Protein AF-A0A9E4CC05-F1 (afdb_monomer)

Nearest PDB structures (foldseek):
  1vkb-assembly1_A  TM=6.857E-01  e=4.575E-06  Mus musculus
  5hwi-assembly1_A  TM=6.016E-01  e=4.439E-05  Saccharomyces cerevisiae S288C
  6ky1-assembly2_B  TM=6.592E-01  e=2.058E-04  Homo sapiens
  5hwk-assembly1_A  TM=5.676E-01  e=2.368E-03  Saccharomyces cerevisiae S288C
  5hwk-assembly2_B  TM=5.587E-01  e=2.507E-03  Saccharomyces cerevisiae S288C

Solvent-accessible surface area (backbone atoms only — not comparable to full-atom values): 9300 Å² total; per-residue (Å²): 132,79,62,51,51,36,43,35,52,40,53,56,27,90,92,34,91,45,16,75,80,46,55,86,49,40,76,49,70,48,66,29,33,34,63,51,18,43,27,17,44,41,97,88,76,43,71,29,38,18,61,60,84,69,95,77,70,73,79,88,45,35,27,36,31,33,36,34,31,25,41,66,80,59,41,71,63,47,52,52,52,49,49,64,71,56,39,92,66,35,48,81,40,82,43,65,30,40,32,74,45,68,94,81,70,88,76,86,90,73,96,72,94,78,96,68,93,69,75,81,74,68,54,66,49,74,46,79,25,41,32,68,33,25,54,44,82,64,34,69,78,39,50,67,32,84,81,14,35,59,92,47,42,78,66,45,77,75,113

pLDDT: mean 82.99, std 20.16, range [30.0, 98.31]

Sequence (159 aa):
MQSYPIFVYGTLMRGERAHQLLVADSTRWCKALLPAAQLYLSPGGYPLAAEQVGDGAQPIGGVWGEVHWLRPSGYAALLLRLDQYEGDEYMRLLRKVVLPIEAGKIVQSAQTLSTEPTTATALSSTLTTWVYLSETNYASQHTLLASGDWRKRAHDAHR

Secondary structure (DSSP, 8-state):
---EEEEE-STTSTTSTTTHHHHTTEEEEEEEEEETEEEEE-TTS-EEEEE---SSS----EEEEEEEEE-STTHHHHHHHHHHHHGGG-EEEEEEEEEE--TT---S---------------EEEEEEEEEE--HHHHTTSEE-TT-BGGGHHHHTT-

Structure (mmCIF, N/CA/C/O backbone):
data_AF-A0A9E4CC05-F1
#
_entry.id   AF-A0A9E4CC05-F1
#
loop_
_atom_site.group_PDB
_atom_site.id
_atom_site.type_symbol
_atom_site.label_atom_id
_atom_site.label_alt_id
_atom_site.label_comp_id
_atom_site.label_asym_id
_atom_site.label_entity_id
_atom_site.label_seq_id
_atom_site.pdbx_PDB_ins_code
_atom_site.Cartn_x
_atom_site.Cartn_y
_atom_site.Cartn_z
_atom_site.occupancy
_atom_site.B_iso_or_equiv
_atom_site.auth_seq_id
_atom_site.auth_comp_id
_atom_site.auth_asym_id
_atom_site.auth_atom_id
_atom_site.pdbx_PDB_model_num
ATOM 1 N N . MET A 1 1 ? -15.002 5.610 18.322 1.00 55.62 1 MET A N 1
ATOM 2 C CA . MET A 1 1 ? -14.133 4.411 18.357 1.00 55.62 1 MET A CA 1
ATOM 3 C C . MET A 1 1 ? -12.848 4.744 17.621 1.00 55.62 1 MET A C 1
ATOM 5 O O . MET A 1 1 ? -12.928 5.234 16.500 1.00 55.62 1 MET A O 1
ATOM 9 N N . GLN A 1 2 ? -11.690 4.564 18.259 1.00 79.44 2 GLN A N 1
ATOM 10 C CA . GLN A 1 2 ? -10.391 4.751 17.605 1.00 79.44 2 GLN A CA 1
ATOM 11 C C . GLN A 1 2 ? -10.242 3.689 16.505 1.00 79.44 2 GLN A C 1
ATOM 13 O O . GLN A 1 2 ? -10.727 2.574 16.665 1.00 79.44 2 GLN A O 1
ATOM 18 N N . SER A 1 3 ? -9.651 4.031 15.367 1.00 83.56 3 SER A N 1
ATOM 19 C CA . SER A 1 3 ? -9.343 3.069 14.304 1.00 83.56 3 SER A CA 1
ATOM 20 C C . SER A 1 3 ? -8.000 3.434 13.702 1.00 83.56 3 SER A C 1
ATOM 22 O O . SER A 1 3 ? -7.656 4.616 13.635 1.00 83.56 3 SER A O 1
ATOM 24 N N . TYR A 1 4 ? -7.236 2.422 13.309 1.00 93.56 4 TYR A N 1
ATOM 25 C CA . TYR A 1 4 ? -5.865 2.609 12.850 1.00 93.56 4 TYR A CA 1
ATOM 26 C C . TYR A 1 4 ? -5.807 2.425 11.336 1.00 93.56 4 TYR A C 1
ATOM 28 O O . TYR A 1 4 ? -6.186 1.359 10.847 1.00 93.56 4 TYR A O 1
ATOM 36 N N . PRO A 1 5 ? -5.407 3.453 10.575 1.00 95.62 5 PRO A N 1
ATOM 37 C CA . PRO A 1 5 ? -5.372 3.350 9.130 1.00 95.62 5 PRO A CA 1
ATOM 38 C C . PRO A 1 5 ? -4.120 2.602 8.663 1.00 95.62 5 PRO A C 1
ATOM 40 O O . PRO A 1 5 ? -3.018 2.858 9.160 1.00 95.62 5 PRO A O 1
ATOM 43 N N . ILE A 1 6 ? -4.280 1.778 7.632 1.00 96.81 6 ILE A N 1
ATOM 44 C CA . ILE A 1 6 ? -3.195 1.246 6.798 1.00 96.81 6 ILE A CA 1
ATOM 45 C C . ILE A 1 6 ? -3.516 1.504 5.322 1.00 96.81 6 ILE A C 1
ATOM 47 O O . ILE A 1 6 ? -4.662 1.333 4.905 1.00 96.81 6 ILE A O 1
ATOM 51 N N . PHE A 1 7 ? -2.525 1.917 4.538 1.00 98.06 7 PHE A N 1
ATOM 52 C CA . PHE A 1 7 ? -2.621 2.053 3.089 1.00 98.06 7 PHE A CA 1
ATOM 53 C C . PHE A 1 7 ? -2.026 0.828 2.392 1.00 98.06 7 PHE A C 1
ATOM 55 O O . PHE A 1 7 ? -0.896 0.429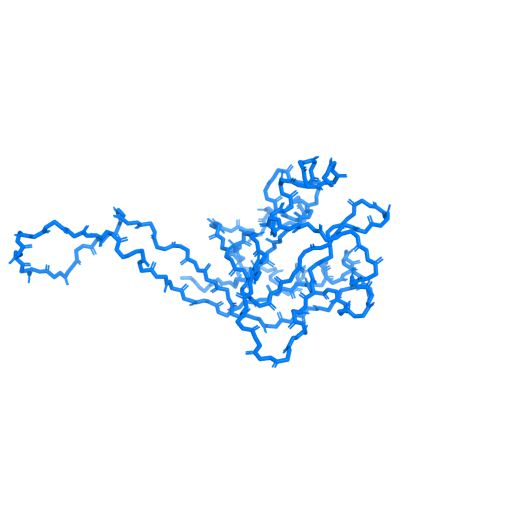 2.673 1.00 98.06 7 PHE A O 1
ATOM 62 N N . VAL A 1 8 ? -2.783 0.257 1.457 1.00 98.19 8 VAL A N 1
ATOM 63 C CA . VAL A 1 8 ? -2.387 -0.893 0.637 1.00 98.19 8 VAL A CA 1
ATOM 64 C C . VAL A 1 8 ? -2.611 -0.575 -0.839 1.00 98.19 8 VAL A C 1
ATOM 66 O O . VAL A 1 8 ? -3.607 0.041 -1.196 1.00 98.19 8 VAL A O 1
ATOM 69 N N . TYR A 1 9 ? -1.705 -1.002 -1.714 1.00 97.44 9 TYR A N 1
ATOM 70 C CA . TYR A 1 9 ? -1.723 -0.642 -3.145 1.00 97.44 9 TYR A CA 1
ATOM 71 C C . TYR A 1 9 ? -1.578 -1.850 -4.078 1.00 97.44 9 TYR A C 1
ATOM 73 O O . TYR A 1 9 ? -1.366 -1.709 -5.278 1.00 97.44 9 TYR A O 1
ATOM 81 N N . GLY A 1 10 ? -1.661 -3.055 -3.521 1.00 96.50 10 GLY A N 1
ATOM 82 C CA . GLY A 1 10 ? -1.282 -4.278 -4.208 1.00 96.50 10 GLY A CA 1
ATOM 83 C C . GLY A 1 10 ? -2.145 -5.467 -3.828 1.00 96.50 10 GLY A C 1
ATOM 84 O O . GLY A 1 10 ? -3.367 -5.372 -3.750 1.00 96.50 10 GLY A O 1
ATOM 85 N N . THR A 1 11 ? -1.494 -6.593 -3.548 1.00 96.44 11 THR A N 1
ATOM 86 C CA . THR A 1 11 ? -2.163 -7.883 -3.304 1.00 96.44 11 THR A CA 1
ATOM 87 C C . THR A 1 11 ? -3.102 -7.905 -2.089 1.00 96.44 11 THR A C 1
ATOM 89 O O . THR A 1 11 ? -3.961 -8.783 -2.005 1.00 96.44 11 THR A O 1
ATOM 92 N N . LEU A 1 12 ? -2.969 -6.939 -1.174 1.00 97.25 12 LEU A N 1
ATOM 93 C CA . LEU A 1 12 ? -3.827 -6.747 0.001 1.00 97.25 12 LEU A CA 1
ATOM 94 C C . LEU A 1 12 ? -5.105 -5.927 -0.283 1.00 97.25 12 LEU A C 1
ATOM 96 O O . LEU A 1 12 ? -5.997 -5.887 0.569 1.00 97.25 12 LEU A O 1
ATOM 100 N N . MET A 1 13 ? -5.216 -5.275 -1.449 1.00 97.44 13 MET A N 1
ATOM 101 C CA . MET A 1 13 ? -6.417 -4.521 -1.839 1.00 97.44 13 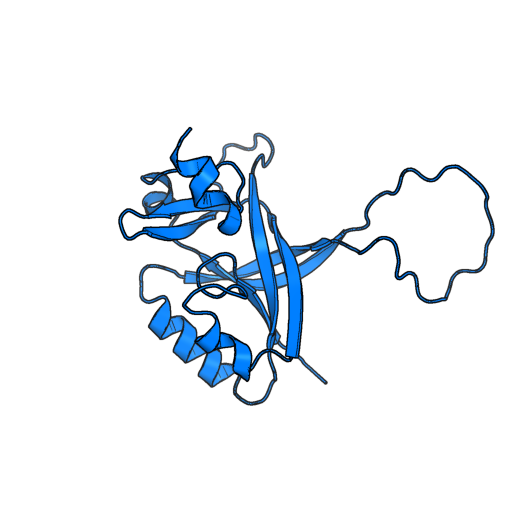MET A CA 1
ATOM 102 C C . MET A 1 13 ? -7.630 -5.434 -2.013 1.00 97.44 13 MET A C 1
ATOM 104 O O . MET A 1 13 ? -7.508 -6.619 -2.322 1.00 97.44 13 MET A O 1
ATOM 108 N N . ARG A 1 14 ? -8.835 -4.871 -1.897 1.00 96.06 14 ARG A N 1
ATOM 109 C CA . ARG A 1 14 ? -10.085 -5.612 -2.109 1.00 96.06 14 ARG A CA 1
ATOM 110 C C . ARG A 1 14 ? -10.113 -6.316 -3.465 1.00 96.06 14 ARG A C 1
ATOM 112 O O . ARG A 1 14 ? -9.897 -5.692 -4.506 1.00 96.06 14 ARG A O 1
ATOM 119 N N . GLY A 1 15 ? -10.458 -7.603 -3.431 1.00 94.88 15 GLY A N 1
ATOM 120 C CA . GLY A 1 15 ? -10.552 -8.471 -4.609 1.00 94.88 15 GLY A CA 1
ATOM 121 C C . GLY A 1 15 ? -9.223 -9.089 -5.049 1.00 94.88 15 GLY A C 1
ATOM 122 O O . GLY A 1 15 ? -9.230 -9.951 -5.920 1.00 94.88 15 GLY A O 1
ATOM 123 N N . GLU A 1 16 ? -8.101 -8.696 -4.447 1.00 96.38 16 GLU A N 1
ATOM 124 C CA . GLU A 1 16 ? -6.800 -9.308 -4.704 1.00 96.38 16 GLU A CA 1
ATOM 125 C C . GLU A 1 16 ? -6.541 -10.486 -3.746 1.00 96.38 16 GLU A C 1
ATOM 127 O O . GLU A 1 16 ? -7.152 -10.616 -2.680 1.00 96.38 16 GLU A O 1
ATOM 132 N N . ARG A 1 17 ? -5.622 -11.372 -4.143 1.00 94.31 17 ARG A N 1
ATOM 133 C CA . ARG A 1 17 ? -5.411 -12.697 -3.529 1.00 94.31 17 ARG A CA 1
ATOM 134 C C . ARG A 1 17 ? -5.121 -12.685 -2.022 1.00 94.31 17 ARG A C 1
ATOM 136 O O . ARG A 1 17 ? -5.465 -13.639 -1.333 1.00 94.31 17 ARG A O 1
ATOM 143 N N . ALA A 1 18 ? -4.481 -11.635 -1.508 1.00 95.94 18 ALA A N 1
ATOM 144 C CA . ALA A 1 18 ? -4.057 -11.559 -0.111 1.00 95.94 18 ALA A CA 1
ATOM 145 C C . ALA A 1 18 ? -5.000 -10.711 0.753 1.00 95.94 18 ALA A C 1
ATOM 147 O O . ALA A 1 18 ? -4.789 -10.599 1.959 1.00 95.94 18 ALA A O 1
ATOM 148 N N . HIS A 1 19 ? -6.088 -10.174 0.187 1.00 96.56 19 HIS A N 1
ATOM 149 C CA . HIS A 1 19 ? -7.044 -9.339 0.919 1.00 96.56 19 HIS A CA 1
ATOM 150 C C . HIS A 1 19 ? -7.630 -10.018 2.166 1.00 96.56 19 HIS A C 1
ATOM 152 O O . HIS A 1 19 ? -7.955 -9.363 3.158 1.00 96.56 19 HIS A O 1
ATOM 158 N N . GLN A 1 20 ? -7.730 -11.346 2.140 1.00 95.56 20 GLN A N 1
ATOM 159 C CA . GLN A 1 20 ? -8.179 -12.159 3.269 1.00 95.56 20 GLN A CA 1
ATOM 160 C C . GLN A 1 20 ? -7.362 -11.945 4.555 1.00 95.56 20 GLN A C 1
ATOM 162 O O . GLN A 1 20 ? -7.898 -12.128 5.645 1.00 95.56 20 GLN A O 1
ATOM 167 N N . LEU A 1 21 ? -6.100 -11.507 4.451 1.00 95.00 21 LEU A N 1
ATOM 168 C CA . LEU A 1 21 ? -5.265 -11.172 5.609 1.00 95.00 21 LEU A CA 1
ATOM 169 C C . LEU A 1 21 ? -5.746 -9.912 6.343 1.00 95.00 21 LEU A C 1
ATOM 171 O O . LEU A 1 21 ? -5.440 -9.754 7.519 1.00 95.00 21 LEU A O 1
ATOM 175 N N . LEU A 1 22 ? -6.493 -9.038 5.660 1.00 93.06 22 LEU A N 1
ATOM 176 C CA . LEU A 1 22 ? -6.914 -7.720 6.140 1.00 93.06 22 LEU A CA 1
ATOM 177 C C . LEU A 1 22 ? -8.420 -7.635 6.427 1.00 93.06 22 LEU A C 1
ATOM 179 O O . LEU A 1 22 ? -8.857 -6.890 7.305 1.00 93.06 22 LEU A O 1
ATOM 183 N N . VAL A 1 23 ? -9.228 -8.363 5.650 1.00 93.69 23 VAL A N 1
ATOM 184 C CA . VAL A 1 23 ? -10.686 -8.172 5.583 1.00 93.69 23 VAL A CA 1
ATOM 185 C C . VAL A 1 23 ? -11.382 -8.366 6.928 1.00 93.69 23 VAL A C 1
ATOM 187 O O . VAL A 1 23 ? -12.301 -7.617 7.253 1.00 93.69 23 VAL A O 1
ATOM 190 N N . ALA A 1 24 ? -10.924 -9.332 7.729 1.00 92.19 24 ALA A N 1
ATOM 191 C CA . ALA A 1 24 ? -11.529 -9.646 9.016 1.00 92.19 24 ALA A CA 1
ATOM 192 C C . ALA A 1 24 ? -11.376 -8.498 10.020 1.00 92.19 24 ALA A C 1
ATOM 194 O O . ALA A 1 24 ? -12.263 -8.306 10.846 1.00 92.19 24 ALA A O 1
ATOM 195 N N . ASP A 1 25 ? -10.301 -7.716 9.920 1.00 93.94 25 ASP A N 1
ATOM 196 C CA . ASP A 1 25 ? -9.931 -6.653 10.859 1.00 93.94 25 ASP A CA 1
ATOM 197 C C . ASP A 1 25 ? -10.288 -5.246 10.350 1.00 93.94 25 ASP A C 1
ATOM 199 O O . ASP A 1 25 ? -10.302 -4.277 11.117 1.00 93.94 25 ASP A O 1
ATOM 203 N N . SER A 1 26 ? -10.615 -5.123 9.062 1.00 94.06 26 SER A N 1
ATOM 204 C CA . SER A 1 26 ? -11.025 -3.871 8.434 1.00 94.06 26 SER A CA 1
ATOM 205 C C . SER A 1 26 ? -12.491 -3.532 8.734 1.00 94.06 26 SER A C 1
ATOM 207 O O . SER A 1 26 ? -13.397 -4.346 8.578 1.00 94.06 26 SER A O 1
ATOM 209 N N . THR A 1 27 ? -12.743 -2.294 9.163 1.00 92.81 27 THR A N 1
ATOM 210 C CA . THR A 1 27 ? -14.097 -1.772 9.446 1.00 92.81 27 THR A CA 1
ATOM 211 C C . THR A 1 27 ? -14.694 -0.990 8.289 1.00 92.81 27 THR A C 1
ATOM 213 O O . THR A 1 27 ? -15.907 -0.977 8.097 1.00 92.81 27 THR A O 1
ATOM 216 N N . ARG A 1 28 ? -13.839 -0.307 7.534 1.00 92.88 28 ARG A N 1
ATOM 217 C CA . ARG A 1 28 ? -14.183 0.488 6.360 1.00 92.88 28 ARG A CA 1
ATOM 218 C C . ARG A 1 28 ? -12.930 0.704 5.529 1.00 92.88 28 ARG A C 1
ATOM 220 O O . ARG A 1 28 ? -11.811 0.549 6.029 1.00 92.88 28 ARG A O 1
ATOM 227 N N . TRP A 1 29 ? -13.133 1.125 4.292 1.00 94.31 29 TRP A N 1
ATOM 228 C CA . TRP A 1 29 ? -12.057 1.438 3.370 1.00 94.31 29 TRP A CA 1
ATOM 229 C C . TRP A 1 29 ? -12.480 2.546 2.404 1.00 94.31 29 TRP A C 1
ATOM 231 O O . TRP A 1 29 ? -13.674 2.793 2.221 1.00 94.31 29 TRP A O 1
ATOM 241 N N . CYS A 1 30 ? -11.508 3.204 1.784 1.00 93.88 30 CYS A N 1
ATOM 242 C CA . CYS A 1 30 ? -11.731 4.074 0.634 1.00 93.88 30 CYS A CA 1
ATOM 243 C C . CYS A 1 30 ? -10.508 4.063 -0.286 1.00 93.88 30 CYS A C 1
ATOM 245 O O . CYS A 1 30 ? -9.431 3.620 0.112 1.00 93.88 30 CYS A O 1
ATOM 247 N N . LYS A 1 31 ? -10.672 4.563 -1.514 1.00 94.56 31 LYS A N 1
ATOM 248 C CA . LYS A 1 31 ? -9.541 4.795 -2.420 1.00 94.56 31 LYS A CA 1
ATOM 249 C C . LYS A 1 31 ? -8.671 5.933 -1.898 1.00 94.56 31 LYS A C 1
ATOM 251 O O . LYS A 1 31 ? -9.192 6.897 -1.343 1.00 94.56 31 LYS A O 1
ATOM 256 N N . ALA A 1 32 ? -7.371 5.839 -2.128 1.00 94.81 32 ALA A N 1
ATOM 257 C CA . ALA A 1 32 ? -6.412 6.873 -1.776 1.00 94.81 32 ALA A CA 1
ATOM 258 C C . ALA A 1 32 ? -5.217 6.860 -2.732 1.00 94.81 32 ALA A C 1
ATOM 260 O O . ALA A 1 32 ? -4.993 5.884 -3.450 1.00 94.81 32 ALA A O 1
ATOM 261 N N . LEU A 1 33 ? -4.450 7.944 -2.712 1.00 95.19 33 LEU A N 1
ATOM 262 C CA . LEU A 1 33 ? -3.219 8.106 -3.472 1.00 95.19 33 LEU A CA 1
ATOM 263 C C . LEU A 1 33 ? -2.046 8.266 -2.506 1.00 95.19 33 LEU A C 1
ATOM 265 O O . LEU A 1 33 ? -2.078 9.134 -1.635 1.00 95.19 33 LEU A O 1
ATOM 269 N N . LEU A 1 34 ? -0.999 7.470 -2.680 1.00 95.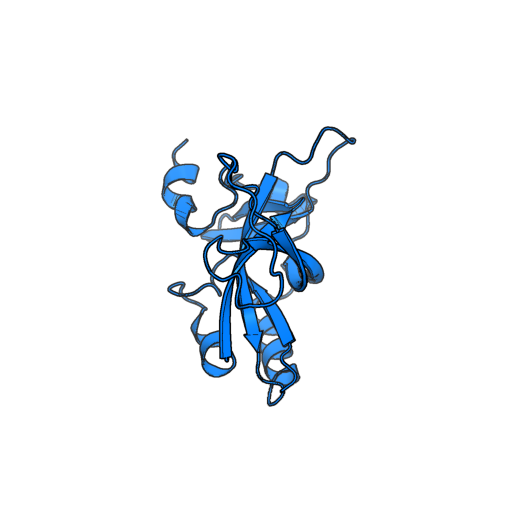94 34 LEU A N 1
ATOM 270 C CA . LEU A 1 34 ? 0.306 7.717 -2.084 1.00 95.94 34 LEU A CA 1
ATOM 271 C C . LEU A 1 34 ? 1.108 8.626 -3.033 1.00 95.94 34 LEU A C 1
ATOM 273 O O . LEU A 1 34 ? 1.521 8.163 -4.098 1.00 95.94 34 LEU A O 1
ATOM 277 N N . PRO A 1 35 ? 1.302 9.914 -2.704 1.00 92.88 35 PRO A N 1
ATOM 278 C CA . PRO A 1 35 ? 2.091 10.821 -3.529 1.00 92.88 35 PRO A CA 1
ATOM 279 C C . PRO A 1 35 ? 3.587 10.491 -3.447 1.00 92.88 35 PRO A C 1
ATOM 281 O O . PRO A 1 35 ? 4.032 9.868 -2.484 1.00 92.88 35 PRO A O 1
ATOM 284 N N . ALA A 1 36 ? 4.362 10.977 -4.425 1.00 90.38 36 ALA A N 1
ATOM 285 C CA . ALA A 1 36 ? 5.825 10.852 -4.458 1.00 90.38 36 ALA A CA 1
ATOM 286 C C . ALA A 1 36 ? 6.321 9.396 -4.363 1.00 90.38 36 ALA A C 1
ATOM 288 O O . ALA A 1 36 ? 7.360 9.103 -3.772 1.00 90.38 36 ALA A O 1
ATOM 289 N N . ALA A 1 37 ? 5.563 8.481 -4.962 1.00 93.56 37 ALA A N 1
ATOM 290 C CA . ALA A 1 37 ? 5.898 7.072 -5.046 1.00 93.56 37 ALA A CA 1
ATOM 291 C C . ALA A 1 37 ? 5.639 6.563 -6.464 1.00 93.56 37 ALA A C 1
ATOM 293 O O . ALA A 1 37 ? 4.746 7.047 -7.164 1.00 93.56 37 ALA A O 1
ATOM 294 N N . GLN A 1 38 ? 6.417 5.566 -6.863 1.00 94.81 38 GLN A N 1
ATOM 295 C CA . GLN A 1 38 ? 6.287 4.871 -8.138 1.00 94.81 38 GLN A CA 1
ATOM 296 C C . GLN A 1 38 ? 5.977 3.402 -7.886 1.00 94.81 38 GLN A C 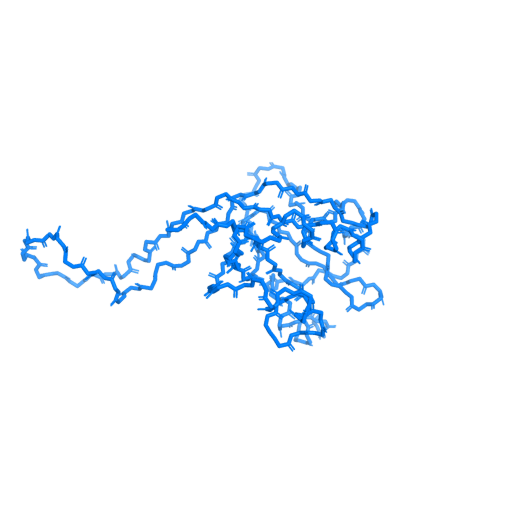1
ATOM 298 O O . GLN A 1 38 ? 6.415 2.838 -6.884 1.00 94.81 38 GLN A O 1
ATOM 303 N N . LEU A 1 39 ? 5.208 2.797 -8.792 1.00 95.56 39 LEU A N 1
ATOM 304 C CA . LEU A 1 39 ? 4.803 1.401 -8.705 1.00 95.56 39 LEU A CA 1
ATOM 305 C C . LEU A 1 39 ? 5.493 0.591 -9.796 1.00 95.56 39 LEU A C 1
ATOM 307 O O . LEU A 1 39 ? 5.437 0.960 -10.965 1.00 95.56 39 LEU A O 1
ATOM 311 N N . TYR A 1 40 ? 6.071 -0.539 -9.416 1.00 95.12 40 TYR A N 1
ATOM 312 C CA . TYR A 1 40 ? 6.767 -1.448 -10.312 1.00 95.12 40 TYR A CA 1
ATOM 313 C C . TYR A 1 40 ? 6.169 -2.855 -10.228 1.00 95.12 40 TYR A C 1
ATOM 315 O O . TYR A 1 40 ? 5.572 -3.240 -9.220 1.00 95.12 40 TYR A O 1
ATOM 323 N N . LEU A 1 41 ? 6.324 -3.627 -11.299 1.00 95.38 41 LEU A N 1
ATOM 324 C CA . LEU A 1 41 ? 5.968 -5.039 -11.376 1.00 95.38 41 LEU A CA 1
ATOM 325 C C . LEU A 1 41 ? 7.233 -5.883 -11.220 1.00 95.38 41 LEU A C 1
ATOM 327 O O . LEU A 1 41 ? 8.100 -5.864 -12.095 1.00 95.38 41 LEU A O 1
ATOM 331 N N . SER A 1 42 ? 7.320 -6.634 -10.122 1.00 93.75 42 SER A N 1
ATOM 332 C CA . SER A 1 42 ? 8.425 -7.560 -9.884 1.00 93.75 42 SER A CA 1
ATOM 333 C C . SER A 1 42 ? 8.386 -8.753 -10.850 1.00 93.75 42 SER A C 1
ATOM 335 O O . SER A 1 42 ? 7.310 -9.119 -11.339 1.00 93.75 42 SER A O 1
ATOM 337 N N . PRO A 1 43 ? 9.522 -9.444 -11.070 1.00 88.62 43 PRO A N 1
ATOM 338 C CA . PRO A 1 43 ? 9.563 -10.676 -11.861 1.00 88.62 43 PRO A CA 1
ATOM 339 C C . PRO A 1 43 ? 8.645 -11.779 -11.316 1.00 88.62 43 PRO A C 1
ATOM 341 O O . PRO A 1 43 ? 8.127 -12.590 -12.078 1.00 88.62 43 PRO A O 1
ATOM 344 N N . GLY A 1 44 ? 8.408 -11.791 -9.999 1.00 89.00 44 GLY A N 1
ATOM 345 C CA . GLY A 1 44 ? 7.496 -12.723 -9.331 1.00 89.00 44 GLY A CA 1
ATOM 346 C C . GLY A 1 44 ? 6.009 -12.401 -9.518 1.00 89.00 44 GLY A C 1
ATOM 347 O O . GLY A 1 44 ? 5.163 -13.129 -9.003 1.00 89.00 44 GLY A O 1
ATOM 348 N N . GLY A 1 45 ? 5.671 -11.326 -10.238 1.00 91.31 45 GLY A N 1
ATOM 349 C CA . GLY A 1 45 ? 4.287 -10.926 -10.479 1.00 91.31 45 GLY A CA 1
ATOM 350 C C . GLY A 1 45 ? 3.662 -10.139 -9.325 1.00 91.31 45 GLY A C 1
ATOM 351 O O . GLY A 1 45 ? 2.441 -10.179 -9.155 1.00 91.31 45 GLY A O 1
ATOM 352 N N . TYR A 1 46 ? 4.474 -9.436 -8.525 1.00 92.94 46 TYR A N 1
ATOM 353 C CA . TYR A 1 46 ? 4.025 -8.700 -7.339 1.00 92.94 46 TYR A CA 1
ATOM 354 C C . TYR A 1 46 ? 4.319 -7.193 -7.431 1.00 92.94 46 TYR A C 1
ATOM 356 O O . TYR A 1 46 ? 5.248 -6.788 -8.131 1.00 92.94 46 TYR A O 1
ATOM 364 N N . PRO A 1 47 ? 3.512 -6.351 -6.760 1.00 96.81 47 PRO A N 1
ATOM 365 C CA . PRO A 1 47 ? 3.668 -4.901 -6.794 1.00 96.81 47 PRO A CA 1
ATOM 366 C C . PRO A 1 47 ? 4.788 -4.427 -5.872 1.00 96.81 47 PRO A C 1
ATOM 368 O O . PRO A 1 47 ? 4.751 -4.706 -4.682 1.00 96.81 47 PRO A O 1
ATOM 371 N N . LEU A 1 48 ? 5.693 -3.605 -6.391 1.00 96.81 48 LEU A N 1
ATOM 372 C CA . LEU A 1 48 ? 6.734 -2.933 -5.618 1.00 96.81 48 LEU A CA 1
ATOM 373 C C . LEU A 1 48 ? 6.480 -1.426 -5.666 1.00 96.81 48 LEU A C 1
ATOM 375 O O . LEU A 1 48 ? 6.751 -0.800 -6.689 1.00 96.81 48 LEU A O 1
ATOM 379 N N . ALA A 1 49 ? 5.932 -0.829 -4.603 1.00 96.94 49 ALA A N 1
ATOM 380 C CA . ALA A 1 49 ? 5.942 0.629 -4.497 1.00 96.94 49 ALA A CA 1
ATOM 381 C C . ALA A 1 49 ? 7.238 1.084 -3.834 1.00 96.94 49 ALA A C 1
ATOM 383 O O . ALA A 1 49 ? 7.615 0.555 -2.790 1.00 96.94 49 ALA A O 1
ATOM 384 N N . ALA A 1 50 ? 7.876 2.090 -4.412 1.00 95.69 50 ALA A N 1
ATOM 385 C CA . ALA A 1 50 ? 9.077 2.704 -3.871 1.00 95.69 50 ALA A CA 1
ATOM 386 C C . ALA A 1 50 ? 8.953 4.226 -3.863 1.00 95.69 50 ALA A C 1
ATOM 388 O O . ALA A 1 50 ? 8.182 4.805 -4.636 1.00 95.69 50 ALA A O 1
ATOM 389 N N . GLU A 1 51 ? 9.719 4.877 -2.990 1.00 92.88 51 GLU A N 1
ATOM 390 C CA . GLU A 1 51 ? 9.800 6.336 -2.983 1.00 92.88 51 GLU A CA 1
ATOM 391 C C . GLU A 1 51 ? 10.398 6.824 -4.299 1.00 92.88 51 GLU A C 1
ATOM 393 O O . GLU A 1 51 ? 11.403 6.290 -4.777 1.00 92.88 51 GLU A O 1
ATOM 398 N N . GLN A 1 52 ? 9.771 7.843 -4.884 1.00 85.94 52 GLN A N 1
ATOM 399 C CA . GLN A 1 52 ? 10.305 8.489 -6.069 1.00 85.94 52 GLN A CA 1
ATOM 400 C C . GLN A 1 52 ? 11.561 9.271 -5.671 1.00 85.94 52 GLN A C 1
ATOM 402 O O . GLN A 1 52 ? 11.480 10.252 -4.932 1.00 85.94 52 GLN A O 1
ATOM 407 N N . VAL A 1 53 ? 12.714 8.862 -6.191 1.00 68.62 53 VAL A N 1
ATOM 408 C CA . VAL A 1 53 ? 13.962 9.625 -6.086 1.00 68.62 53 VAL A CA 1
ATOM 409 C C . VAL A 1 53 ? 14.060 10.502 -7.331 1.00 68.62 53 VAL A C 1
ATOM 411 O O . VAL A 1 53 ? 14.049 9.994 -8.449 1.00 68.62 53 VAL A O 1
ATOM 414 N N . GLY A 1 54 ? 14.078 11.823 -7.156 1.00 60.16 54 GLY A N 1
ATOM 415 C CA . GLY A 1 54 ? 14.199 12.767 -8.265 1.00 60.16 54 GLY A CA 1
ATOM 416 C C . GLY A 1 54 ? 14.737 14.126 -7.825 1.00 60.16 54 GLY A C 1
ATOM 417 O O . GLY A 1 54 ? 14.473 14.582 -6.712 1.00 60.16 54 GLY A O 1
ATOM 418 N N . ASP A 1 55 ? 15.458 14.777 -8.735 1.00 50.09 55 ASP A N 1
ATOM 419 C CA . ASP A 1 55 ? 16.318 15.951 -8.516 1.00 50.09 55 ASP A CA 1
ATOM 420 C C . ASP A 1 55 ? 15.547 17.283 -8.347 1.00 50.09 55 ASP A C 1
ATOM 422 O O . ASP A 1 55 ? 16.011 18.352 -8.736 1.00 50.09 55 ASP A O 1
ATOM 426 N N . GLY A 1 56 ? 14.330 17.249 -7.794 1.00 48.44 56 GLY A N 1
ATOM 427 C CA . GLY A 1 56 ? 13.493 18.441 -7.600 1.00 48.44 56 GLY A CA 1
ATOM 428 C C . GLY A 1 56 ? 12.638 18.852 -8.807 1.00 48.44 56 GLY A C 1
ATOM 429 O O . GLY A 1 56 ? 11.904 19.837 -8.725 1.00 48.44 56 GLY A O 1
ATOM 430 N N . ALA A 1 57 ? 12.649 18.090 -9.905 1.00 47.19 57 ALA A N 1
ATOM 431 C CA . ALA A 1 57 ? 11.641 18.226 -10.954 1.00 47.19 57 ALA A CA 1
ATOM 432 C C . ALA A 1 57 ? 10.345 17.515 -10.514 1.00 47.19 57 ALA A C 1
ATOM 434 O O . ALA A 1 57 ? 10.363 16.322 -10.227 1.00 47.19 57 ALA A O 1
ATOM 435 N N . GLN A 1 58 ? 9.267 18.301 -10.404 1.00 45.38 58 GLN A N 1
ATOM 436 C CA . GLN A 1 58 ? 7.864 17.979 -10.080 1.00 45.38 58 GLN A CA 1
ATOM 437 C C . GLN A 1 58 ? 7.509 16.480 -9.904 1.00 45.38 58 GLN A C 1
ATOM 439 O O . GLN A 1 58 ? 7.743 15.696 -10.820 1.00 45.38 58 GLN A O 1
ATOM 444 N N . PRO A 1 59 ? 6.862 16.059 -8.796 1.00 51.84 59 PRO A N 1
ATOM 445 C CA . PRO A 1 59 ? 6.413 14.676 -8.626 1.00 51.84 59 PRO A CA 1
ATOM 446 C C . PRO A 1 59 ? 5.390 14.304 -9.712 1.00 51.84 59 PRO A C 1
ATOM 448 O O . PRO A 1 59 ? 4.242 14.736 -9.662 1.00 51.84 59 PRO A O 1
ATOM 451 N N . ILE A 1 60 ? 5.811 13.520 -10.711 1.00 58.03 60 ILE A N 1
ATOM 452 C CA . ILE A 1 60 ? 4.963 13.121 -11.850 1.00 58.03 60 ILE A CA 1
ATOM 453 C C . ILE A 1 60 ? 4.138 11.860 -11.519 1.00 58.03 60 ILE A C 1
ATOM 455 O O . ILE A 1 60 ? 3.211 11.519 -12.249 1.00 58.03 60 ILE A O 1
ATOM 459 N N . GLY A 1 61 ? 4.434 11.164 -10.413 1.00 71.50 61 GLY A N 1
ATOM 460 C CA . GLY A 1 61 ? 3.810 9.887 -10.066 1.00 71.50 61 GLY A CA 1
ATOM 461 C C . GLY A 1 61 ? 3.243 9.811 -8.649 1.00 71.50 61 GLY A C 1
ATOM 462 O O . GLY A 1 61 ? 3.746 10.421 -7.701 1.00 71.50 61 GLY A O 1
ATOM 463 N N . GLY A 1 62 ? 2.186 9.015 -8.509 1.00 91.38 62 GLY A N 1
ATOM 464 C CA . GLY A 1 62 ? 1.674 8.554 -7.229 1.00 91.38 62 GLY A CA 1
ATOM 465 C C . GLY A 1 62 ? 1.068 7.165 -7.379 1.00 91.38 62 GLY A C 1
ATOM 466 O O . GLY A 1 62 ? 0.619 6.785 -8.460 1.00 91.38 62 GLY A O 1
ATOM 467 N N . VAL A 1 63 ? 1.062 6.408 -6.288 1.00 96.25 63 VAL A N 1
ATOM 468 C CA . VAL A 1 63 ? 0.553 5.039 -6.267 1.00 96.25 63 VAL A CA 1
ATOM 469 C C . VAL A 1 63 ? -0.883 5.040 -5.763 1.00 96.25 63 VAL A C 1
ATOM 471 O O . VAL A 1 63 ? -1.158 5.453 -4.636 1.00 96.25 63 VAL A O 1
ATOM 474 N N . TRP A 1 64 ? -1.811 4.587 -6.598 1.00 96.38 64 TRP A N 1
ATOM 475 C CA . TRP A 1 64 ? -3.207 4.414 -6.222 1.00 96.38 64 TRP A CA 1
ATOM 476 C C . TRP A 1 64 ? -3.390 3.141 -5.405 1.00 96.38 64 TRP A C 1
ATOM 478 O O . TRP A 1 64 ? -2.856 2.081 -5.722 1.00 96.38 64 TRP A O 1
ATOM 488 N N . GLY A 1 65 ? -4.195 3.254 -4.358 1.00 97.44 65 GLY A N 1
ATOM 489 C CA . GLY A 1 65 ? -4.489 2.150 -3.465 1.00 97.44 65 GLY A CA 1
ATOM 490 C C . GLY A 1 65 ? -5.731 2.401 -2.628 1.00 97.44 65 GLY A C 1
ATOM 491 O O . GLY A 1 65 ? -6.639 3.151 -3.004 1.00 97.44 65 GLY A O 1
ATOM 492 N N . GLU A 1 66 ? -5.769 1.751 -1.476 1.00 97.56 66 GLU A N 1
ATOM 493 C CA . GLU A 1 66 ? -6.886 1.745 -0.548 1.00 97.56 66 GLU A CA 1
ATOM 494 C C . GLU A 1 66 ? -6.377 2.023 0.866 1.00 97.56 66 GLU A C 1
ATOM 496 O O . GLU A 1 66 ? -5.419 1.403 1.324 1.00 97.56 66 GLU A O 1
ATOM 501 N N . VAL A 1 67 ? -7.032 2.938 1.582 1.00 96.94 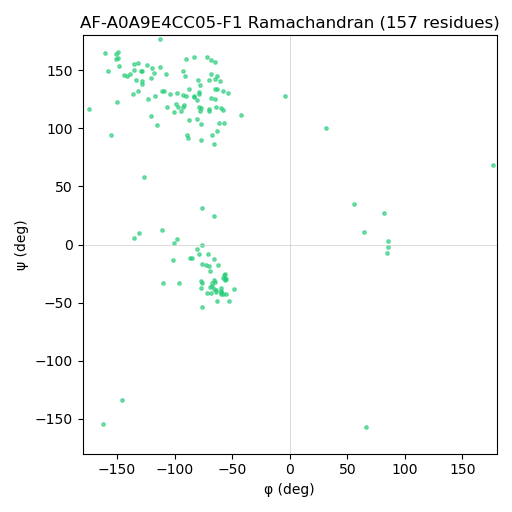67 VAL A N 1
ATOM 502 C CA . VAL A 1 67 ? -6.877 3.031 3.037 1.00 96.94 67 VAL A CA 1
ATOM 503 C C . VAL A 1 67 ? -7.915 2.136 3.678 1.00 96.94 67 VAL A C 1
ATOM 505 O O . VAL A 1 67 ? -9.105 2.282 3.408 1.00 96.94 67 VAL A O 1
ATOM 508 N N . HIS A 1 68 ? -7.474 1.261 4.572 1.00 95.81 68 HIS A N 1
ATOM 509 C CA . HIS A 1 68 ? -8.320 0.450 5.433 1.00 95.81 68 HIS A CA 1
ATOM 510 C C . HIS A 1 68 ? -8.212 0.935 6.874 1.00 95.81 68 HIS A C 1
ATOM 512 O O . HIS A 1 68 ? -7.116 1.098 7.402 1.00 95.81 68 HIS A O 1
ATOM 518 N N . TRP A 1 69 ? -9.354 1.123 7.534 1.00 94.88 69 TRP A N 1
ATOM 519 C CA . TRP A 1 69 ? -9.400 1.439 8.962 1.00 94.88 69 TRP A CA 1
ATOM 520 C C . TRP A 1 69 ? -9.589 0.164 9.769 1.00 94.88 69 TRP A C 1
ATOM 522 O O . TRP A 1 69 ? -10.630 -0.494 9.677 1.00 94.88 69 TRP A O 1
ATOM 532 N N . LEU A 1 70 ? -8.583 -0.169 10.566 1.00 94.12 70 LEU A N 1
ATOM 533 C CA . LEU A 1 70 ? -8.493 -1.405 11.329 1.00 94.12 70 LEU A CA 1
ATOM 534 C C . LEU A 1 70 ? -9.091 -1.230 12.726 1.00 94.12 70 LEU A C 1
ATOM 536 O O . LEU A 1 70 ? -8.982 -0.154 13.331 1.00 94.12 70 LEU A O 1
ATOM 540 N N . ARG A 1 71 ? -9.727 -2.288 13.243 1.00 92.81 71 ARG A N 1
ATOM 541 C CA . ARG A 1 71 ? -10.211 -2.316 14.631 1.00 92.81 71 ARG A CA 1
ATOM 542 C C . ARG A 1 71 ? -9.027 -2.217 15.604 1.00 92.81 71 ARG A C 1
ATOM 544 O O . ARG A 1 71 ? -7.981 -2.798 15.334 1.00 92.81 71 ARG A O 1
ATOM 551 N N . PRO A 1 72 ? -9.180 -1.541 16.758 1.00 91.00 72 PRO A N 1
ATOM 552 C CA . PRO A 1 72 ? -8.147 -1.541 17.795 1.00 91.00 72 PRO A CA 1
ATOM 553 C C . PRO A 1 72 ? -7.837 -2.942 18.322 1.00 91.00 72 PRO A C 1
ATOM 555 O O . PRO A 1 72 ? -6.677 -3.294 18.526 1.00 91.00 72 PRO A O 1
ATOM 558 N N . SER A 1 73 ? -8.879 -3.755 18.516 1.00 87.81 73 SER A N 1
ATOM 559 C CA . SER A 1 73 ? -8.743 -5.153 18.912 1.00 87.81 73 SER A CA 1
ATOM 560 C C . SER A 1 73 ? -8.020 -5.928 17.813 1.00 87.81 73 SER A C 1
ATOM 562 O O . SER A 1 73 ? -8.529 -6.011 16.698 1.00 87.81 73 SER A O 1
ATOM 564 N N . GLY A 1 74 ? -6.855 -6.491 18.130 1.00 84.06 74 GLY A N 1
ATOM 565 C CA . GLY A 1 74 ? -6.066 -7.292 17.189 1.00 84.06 74 GLY A CA 1
ATOM 566 C C . GLY A 1 74 ? -5.135 -6.493 16.274 1.00 84.06 74 GLY A C 1
ATOM 567 O O . GLY A 1 74 ? -4.355 -7.109 15.556 1.00 84.06 74 GLY A O 1
ATOM 568 N N . TYR A 1 75 ? -5.127 -5.157 16.348 1.00 90.75 75 TYR A N 1
ATOM 569 C CA . TYR A 1 75 ? -4.296 -4.308 15.486 1.00 90.75 75 TYR A CA 1
ATOM 570 C C . TYR A 1 75 ? -2.810 -4.702 15.490 1.00 90.75 75 TYR A C 1
ATOM 572 O O . TYR A 1 75 ? -2.215 -4.890 14.433 1.00 90.75 75 TYR A O 1
ATOM 580 N N . ALA A 1 76 ? -2.220 -4.897 16.673 1.00 91.38 76 ALA A N 1
ATOM 581 C CA . ALA A 1 76 ? -0.818 -5.297 16.795 1.00 91.38 76 ALA A CA 1
ATOM 582 C C . ALA A 1 76 ? -0.546 -6.693 16.199 1.00 91.38 76 ALA A C 1
ATOM 584 O O . ALA A 1 76 ? 0.452 -6.891 15.514 1.00 91.38 76 ALA A O 1
ATOM 585 N N . ALA A 1 77 ? -1.452 -7.651 16.414 1.00 93.25 77 ALA A N 1
ATOM 586 C CA . ALA A 1 77 ? -1.320 -9.005 15.876 1.00 93.25 77 ALA A CA 1
ATOM 587 C C . ALA A 1 77 ? -1.478 -9.038 14.348 1.00 93.25 77 ALA A C 1
ATOM 589 O O . ALA A 1 77 ? -0.791 -9.798 13.668 1.00 93.25 77 ALA A O 1
ATOM 590 N N . LEU A 1 78 ? -2.362 -8.201 13.802 1.00 94.25 78 LEU A N 1
ATOM 591 C CA . LEU A 1 78 ? -2.498 -8.007 12.364 1.00 94.25 78 LEU A CA 1
ATOM 592 C C . LEU A 1 78 ? -1.217 -7.415 11.772 1.00 94.25 78 LEU A C 1
ATOM 594 O O . LEU A 1 78 ? -0.710 -7.944 10.792 1.00 94.25 78 LEU A O 1
ATOM 598 N N . LEU A 1 79 ? -0.677 -6.359 12.383 1.00 94.75 79 LEU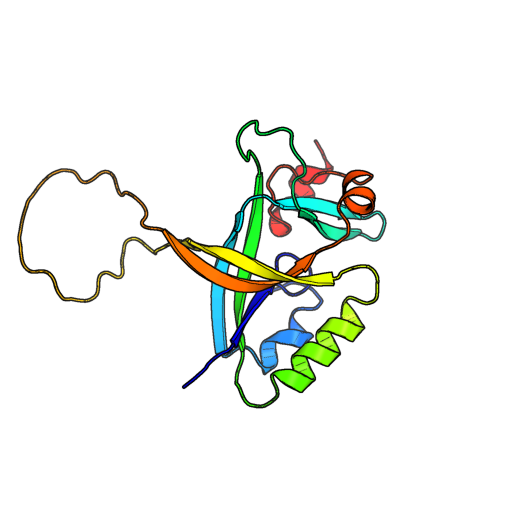 A N 1
ATOM 599 C CA . LEU A 1 79 ? 0.566 -5.733 11.939 1.00 94.75 79 LEU A CA 1
ATOM 600 C C . LEU A 1 79 ? 1.727 -6.734 11.868 1.00 94.75 79 LEU A C 1
ATOM 602 O O . LEU A 1 79 ? 2.432 -6.751 10.867 1.00 94.75 79 LEU A O 1
ATOM 606 N N . LEU A 1 80 ? 1.874 -7.613 12.863 1.00 95.38 80 LEU A N 1
ATOM 607 C CA . LEU A 1 80 ? 2.884 -8.678 12.836 1.00 95.38 80 LEU A CA 1
ATOM 608 C C . LEU A 1 80 ? 2.653 -9.692 11.708 1.00 95.38 80 LEU A C 1
ATOM 610 O O . LEU A 1 80 ? 3.602 -10.140 11.076 1.00 95.38 80 LEU A O 1
ATOM 614 N N . ARG A 1 81 ? 1.396 -10.055 11.435 1.00 95.69 81 ARG A N 1
ATOM 615 C CA . ARG A 1 81 ? 1.054 -10.971 10.336 1.00 95.69 81 ARG A CA 1
ATOM 616 C C . ARG A 1 81 ? 1.360 -10.359 8.973 1.00 95.69 81 ARG A C 1
ATOM 618 O O . ARG A 1 81 ? 1.798 -11.070 8.076 1.00 95.69 81 ARG A O 1
ATOM 625 N N . LEU A 1 82 ? 1.113 -9.060 8.823 1.00 96.25 82 LEU A N 1
ATOM 626 C CA . LEU A 1 82 ? 1.472 -8.327 7.614 1.00 96.25 82 LEU A CA 1
ATOM 627 C C . LEU A 1 82 ? 2.993 -8.209 7.485 1.00 96.25 82 LEU A C 1
ATOM 629 O O . LEU A 1 82 ? 3.505 -8.483 6.411 1.00 96.25 82 LEU A O 1
ATOM 633 N N . ASP A 1 83 ? 3.718 -7.936 8.574 1.00 96.94 83 ASP A N 1
ATOM 634 C CA . ASP A 1 83 ? 5.190 -7.937 8.564 1.00 96.94 83 ASP A CA 1
ATOM 635 C C . ASP A 1 83 ? 5.750 -9.296 8.109 1.00 96.94 83 ASP A C 1
ATOM 637 O O . ASP A 1 83 ? 6.652 -9.350 7.284 1.00 96.94 83 ASP A O 1
ATOM 641 N N . GLN A 1 84 ? 5.171 -10.405 8.578 1.00 96.50 84 GLN A N 1
ATOM 642 C CA . GLN A 1 84 ? 5.559 -11.754 8.147 1.00 96.50 84 GLN A CA 1
ATOM 643 C C . GLN A 1 84 ? 5.209 -12.055 6.686 1.00 96.50 84 GLN A C 1
ATOM 645 O O . GLN A 1 84 ? 5.931 -12.798 6.029 1.00 96.50 84 GLN A O 1
ATOM 650 N N . TYR A 1 85 ? 4.078 -11.539 6.200 1.00 95.69 85 TYR A N 1
ATOM 651 C CA . TYR A 1 85 ? 3.637 -11.748 4.822 1.00 95.69 85 TYR A CA 1
ATOM 652 C C . TYR A 1 85 ? 4.497 -10.973 3.821 1.00 95.69 85 TYR A C 1
ATOM 654 O O . TYR A 1 85 ? 4.824 -11.508 2.766 1.00 95.69 85 TYR A O 1
ATOM 662 N N . GLU A 1 86 ? 4.837 -9.730 4.153 1.00 93.69 86 GLU A N 1
ATOM 663 C CA . GLU A 1 86 ? 5.649 -8.860 3.302 1.00 93.69 86 GLU A CA 1
ATOM 664 C C . GLU A 1 86 ? 7.139 -9.246 3.375 1.00 93.69 86 GLU A C 1
ATOM 666 O O . GLU A 1 86 ? 7.852 -9.154 2.379 1.00 93.69 86 GLU A O 1
ATOM 671 N N . GLY A 1 87 ? 7.607 -9.752 4.523 1.00 93.00 87 GLY A N 1
ATOM 672 C CA . GLY A 1 87 ? 8.985 -10.210 4.699 1.00 93.00 87 GLY A CA 1
ATOM 673 C C . GLY A 1 87 ? 10.007 -9.072 4.615 1.00 93.00 87 GLY A C 1
ATOM 674 O O . GLY A 1 87 ? 9.683 -7.907 4.837 1.00 93.00 87 GLY A O 1
ATOM 675 N N . ASP A 1 88 ? 11.253 -9.412 4.287 1.00 91.38 88 ASP A N 1
ATOM 676 C CA . ASP A 1 88 ? 12.366 -8.450 4.248 1.00 91.38 88 ASP A CA 1
ATOM 677 C C . ASP A 1 88 ? 12.383 -7.588 2.967 1.00 91.38 88 ASP A C 1
ATOM 679 O O . ASP A 1 88 ? 13.156 -6.637 2.865 1.00 91.38 88 ASP A O 1
ATOM 683 N N . GLU A 1 89 ? 11.527 -7.895 1.985 1.00 89.81 89 GLU A N 1
ATOM 684 C CA . GLU A 1 89 ? 11.441 -7.168 0.707 1.00 89.81 89 GLU A CA 1
ATOM 685 C C . GLU A 1 89 ? 10.730 -5.808 0.830 1.00 89.81 89 GLU A C 1
ATOM 687 O O . GLU A 1 89 ? 10.860 -4.954 -0.059 1.00 89.81 89 GLU A O 1
ATOM 692 N N . TYR A 1 90 ? 9.986 -5.596 1.922 1.00 95.75 90 TYR A N 1
ATOM 693 C CA . TYR A 1 90 ? 9.257 -4.359 2.178 1.00 95.75 90 TYR A CA 1
ATOM 694 C C . TYR A 1 90 ? 9.467 -3.854 3.601 1.00 95.75 90 TYR A C 1
ATOM 696 O O . TYR A 1 90 ? 9.413 -4.586 4.584 1.00 95.75 90 TYR A O 1
ATOM 704 N N . MET A 1 91 ? 9.583 -2.538 3.724 1.00 96.00 91 MET A N 1
ATOM 705 C CA . MET A 1 91 ? 9.652 -1.842 4.996 1.00 96.00 91 MET A CA 1
ATOM 706 C C . MET A 1 91 ? 8.324 -1.154 5.300 1.00 96.00 91 MET A C 1
ATOM 708 O O . MET A 1 91 ? 7.801 -0.379 4.493 1.00 96.00 91 MET A O 1
ATOM 712 N N . ARG A 1 92 ? 7.796 -1.381 6.507 1.00 96.94 92 ARG A N 1
ATOM 713 C CA . ARG A 1 92 ? 6.622 -0.654 6.993 1.00 96.94 92 ARG A CA 1
ATOM 714 C C . ARG A 1 92 ? 7.004 0.757 7.441 1.00 96.94 92 ARG A C 1
ATOM 716 O O . ARG A 1 92 ? 7.722 0.940 8.421 1.00 96.94 92 ARG A O 1
ATOM 723 N N . LEU A 1 93 ? 6.448 1.761 6.775 1.00 96.62 93 LEU A N 1
ATOM 724 C CA . LEU A 1 93 ? 6.737 3.176 6.988 1.00 96.62 93 LEU A CA 1
ATOM 725 C C . LEU A 1 93 ? 5.463 3.996 7.195 1.00 96.62 93 LEU A C 1
ATOM 727 O O . LEU A 1 93 ? 4.413 3.688 6.636 1.00 96.62 93 LEU A O 1
ATOM 731 N N . LEU A 1 94 ? 5.551 5.078 7.974 1.00 96.69 94 LEU A N 1
ATOM 732 C CA . LEU A 1 94 ? 4.487 6.084 8.033 1.00 96.69 94 LEU A CA 1
ATOM 733 C C . LEU A 1 94 ? 4.615 7.029 6.841 1.00 96.69 94 LEU A C 1
ATOM 735 O O . LEU A 1 94 ? 5.653 7.672 6.663 1.00 96.69 94 LEU A O 1
ATOM 739 N N . ARG A 1 95 ? 3.551 7.155 6.048 1.00 96.50 95 ARG A N 1
ATOM 740 C CA . ARG A 1 95 ? 3.474 8.113 4.940 1.00 96.50 95 ARG A CA 1
ATOM 741 C C . ARG A 1 95 ? 2.140 8.840 4.931 1.00 96.50 95 ARG A C 1
ATOM 743 O O . ARG A 1 95 ? 1.140 8.361 5.464 1.00 96.50 95 ARG A O 1
ATOM 750 N N . LYS A 1 96 ? 2.150 10.037 4.346 1.00 95.19 96 LYS A N 1
ATOM 751 C CA . LYS A 1 96 ? 0.934 10.806 4.088 1.00 95.19 96 LYS A CA 1
ATOM 752 C C . LYS A 1 96 ? 0.319 10.314 2.789 1.00 95.19 96 LYS A C 1
ATOM 754 O O . LYS A 1 96 ? 0.995 10.310 1.768 1.00 95.19 96 LYS A O 1
ATOM 759 N N . VAL A 1 97 ? -0.956 9.958 2.830 1.00 95.12 97 VAL A N 1
ATOM 760 C CA . VAL A 1 97 ? -1.758 9.633 1.650 1.00 95.12 97 VAL A CA 1
ATOM 761 C C . VAL A 1 97 ? -2.834 10.687 1.450 1.00 95.12 97 VAL A C 1
ATOM 763 O O . VAL A 1 97 ? -3.277 11.333 2.402 1.00 95.12 97 VAL A O 1
ATOM 766 N N . VAL A 1 98 ? -3.249 10.860 0.204 1.00 93.69 98 VAL A N 1
ATOM 767 C CA . VAL A 1 98 ? -4.296 11.785 -0.210 1.00 93.69 98 VAL A CA 1
ATOM 768 C C . VAL A 1 98 ? -5.593 11.002 -0.374 1.00 93.69 98 VAL A C 1
ATOM 770 O O . VAL A 1 98 ? -5.672 10.063 -1.166 1.00 93.69 98 VAL A O 1
ATOM 773 N N . LEU A 1 99 ? -6.616 11.385 0.384 1.00 90.38 99 LEU A N 1
ATOM 774 C CA . LEU A 1 99 ? -7.968 10.862 0.249 1.00 90.38 99 LEU A CA 1
ATOM 775 C C . LEU A 1 99 ? -8.754 11.782 -0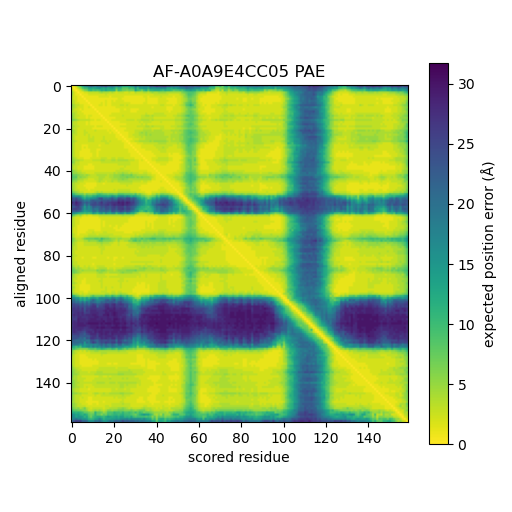.700 1.00 90.38 99 LEU A C 1
ATOM 777 O O . LEU A 1 99 ? -8.794 12.997 -0.457 1.00 90.38 99 LEU A O 1
ATOM 781 N N . PRO A 1 100 ? -9.409 11.247 -1.745 1.00 77.94 100 PRO A N 1
ATOM 782 C CA . PRO A 1 100 ? -10.330 12.034 -2.548 1.00 77.94 100 PRO A CA 1
ATOM 783 C C . PRO A 1 100 ? -11.515 12.441 -1.665 1.00 77.94 100 PRO A C 1
ATOM 785 O O . PRO A 1 100 ? -12.151 11.580 -1.052 1.00 77.94 100 PRO A O 1
ATOM 788 N N . ILE A 1 101 ? -11.824 13.737 -1.572 1.00 64.38 101 ILE A N 1
ATOM 789 C CA . ILE A 1 101 ? -13.105 14.147 -0.991 1.00 64.38 101 ILE A CA 1
ATOM 790 C C . ILE A 1 101 ? -14.148 13.916 -2.077 1.00 64.38 101 ILE A C 1
ATOM 792 O O . ILE A 1 101 ? -14.109 14.534 -3.139 1.00 64.38 101 ILE A O 1
ATOM 796 N N . GLU A 1 102 ? -15.071 12.989 -1.825 1.00 55.31 102 GLU A N 1
ATOM 797 C CA . GLU A 1 102 ? -16.262 12.856 -2.656 1.00 55.31 102 GLU A CA 1
ATOM 798 C C . GLU A 1 102 ? -17.002 14.199 -2.624 1.00 55.31 102 GLU A C 1
ATOM 800 O O . GLU A 1 102 ? -17.491 14.619 -1.572 1.00 55.31 102 GLU A O 1
ATOM 805 N N . ALA A 1 103 ? -17.099 14.871 -3.773 1.00 45.44 103 ALA A N 1
ATOM 806 C CA . ALA A 1 103 ? -17.731 16.184 -3.942 1.00 45.44 103 ALA A CA 1
ATOM 807 C C . ALA A 1 103 ? -19.263 16.194 -3.692 1.00 45.44 103 ALA A C 1
ATOM 809 O O . ALA A 1 103 ? -19.973 17.048 -4.207 1.00 45.44 103 ALA A O 1
ATOM 810 N N . GLY A 1 104 ? -19.794 15.251 -2.905 1.00 40.34 104 GLY A N 1
ATOM 811 C CA . GLY A 1 104 ? -21.226 15.055 -2.664 1.00 40.34 104 GLY A CA 1
ATOM 812 C C . GLY A 1 104 ? -21.629 14.811 -1.206 1.00 40.34 104 GLY A C 1
ATOM 813 O O . GLY A 1 104 ? -22.801 14.552 -0.951 1.00 40.34 104 GLY A O 1
ATOM 814 N N . LYS A 1 105 ? -20.711 14.895 -0.232 1.00 37.06 105 LYS A N 1
ATOM 815 C CA . LYS A 1 105 ? -21.052 14.827 1.204 1.00 37.06 105 LYS A CA 1
ATOM 816 C C . LYS A 1 105 ? -20.488 16.012 1.985 1.00 37.06 105 LYS A C 1
ATOM 818 O O . LYS A 1 105 ? -19.779 15.845 2.972 1.00 37.06 105 LYS A O 1
ATOM 823 N N . ILE A 1 106 ? -20.860 17.225 1.576 1.00 36.94 106 ILE A N 1
ATOM 824 C CA . ILE A 1 106 ? -20.927 18.346 2.519 1.00 36.94 106 ILE A CA 1
ATOM 825 C C . ILE A 1 106 ? -22.218 18.150 3.318 1.00 36.94 106 ILE A C 1
ATOM 827 O O . ILE A 1 106 ? -23.296 18.583 2.922 1.00 36.94 106 ILE A O 1
ATOM 831 N N . VAL A 1 107 ? -22.122 17.423 4.429 1.00 30.00 107 VAL A N 1
ATOM 832 C CA . VAL A 1 107 ? -23.177 17.400 5.443 1.00 30.00 107 VAL A CA 1
ATOM 833 C C . VAL A 1 107 ? -23.010 18.656 6.300 1.00 30.00 107 VAL A C 1
ATOM 835 O O . VAL A 1 107 ? -22.040 18.780 7.038 1.00 30.00 107 VAL A O 1
ATOM 838 N N . GLN A 1 108 ? -23.943 19.594 6.108 1.00 36.31 108 GLN A N 1
ATOM 839 C CA . GLN A 1 108 ? -24.389 20.666 7.010 1.00 36.31 108 GLN A CA 1
ATOM 840 C C . GLN A 1 108 ? -23.361 21.267 7.982 1.00 36.31 108 GLN A C 1
ATOM 842 O O . GLN A 1 108 ? -23.181 20.770 9.089 1.00 36.31 108 GLN A O 1
ATOM 847 N N . SER A 1 109 ? -22.810 22.432 7.627 1.00 36.62 109 SER A N 1
ATOM 848 C CA . SER A 1 109 ? -22.766 23.634 8.493 1.00 36.62 109 SER A CA 1
ATOM 849 C C . SER A 1 109 ? -21.993 24.770 7.814 1.00 36.62 109 SER A C 1
ATOM 851 O O . SER A 1 109 ? -20.922 25.174 8.241 1.00 36.62 109 SER A O 1
ATOM 853 N N . ALA A 1 110 ? -22.559 25.314 6.740 1.00 36.06 110 ALA A N 1
ATOM 854 C CA . ALA A 1 110 ? -22.280 26.685 6.328 1.00 36.06 110 ALA A CA 1
ATOM 855 C C . ALA A 1 110 ? -23.475 27.181 5.513 1.00 36.06 110 ALA A C 1
ATOM 857 O O . ALA A 1 110 ? -23.592 26.929 4.316 1.00 36.06 110 ALA A O 1
ATOM 858 N N . GLN A 1 111 ? -24.410 27.847 6.190 1.00 42.00 111 GLN A N 1
ATOM 859 C CA . GLN A 1 111 ? -25.269 28.808 5.514 1.00 42.00 111 GLN A CA 1
ATOM 860 C C . GLN A 1 111 ? -24.357 29.880 4.921 1.00 42.00 111 GLN A C 1
ATOM 862 O O . GLN A 1 111 ? -23.656 30.549 5.673 1.00 42.00 111 GLN A O 1
ATOM 867 N N . THR A 1 112 ? -24.344 30.013 3.599 1.00 37.31 112 THR A N 1
ATOM 868 C CA . THR A 1 112 ? -24.460 31.280 2.859 1.00 37.31 112 THR A CA 1
ATOM 869 C C . THR A 1 112 ? -24.529 30.915 1.380 1.00 37.31 112 THR A C 1
ATOM 871 O O . THR A 1 112 ? -23.614 30.298 0.838 1.00 37.31 112 THR A O 1
ATOM 874 N N . LEU A 1 113 ? -25.659 31.245 0.753 1.00 46.44 113 LEU A N 1
ATOM 875 C CA . LEU A 1 113 ? -25.839 31.171 -0.690 1.00 46.44 113 LEU A CA 1
ATOM 876 C C . LEU A 1 113 ? -24.783 32.041 -1.383 1.00 46.44 113 LEU A C 1
ATOM 878 O O . LEU A 1 113 ? -24.662 33.215 -1.051 1.00 46.44 113 LEU A O 1
ATOM 882 N N . SER A 1 114 ? -24.121 31.497 -2.401 1.00 35.50 114 SER A N 1
ATOM 883 C CA . SER A 1 114 ? -23.713 32.282 -3.565 1.00 35.50 114 SER A CA 1
ATOM 884 C C . SER A 1 114 ? -23.687 31.383 -4.794 1.00 35.50 114 SER A C 1
ATOM 886 O O . SER A 1 114 ? -23.049 30.331 -4.815 1.00 35.50 114 SER A O 1
ATOM 888 N N . THR A 1 115 ? -24.465 31.795 -5.784 1.00 45.16 115 THR A N 1
ATOM 889 C CA . THR A 1 115 ? -24.743 31.102 -7.036 1.00 45.16 115 THR A CA 1
ATOM 890 C C . THR A 1 115 ? -23.689 31.511 -8.062 1.00 45.16 115 THR A C 1
ATOM 892 O O . THR A 1 115 ? -23.850 32.525 -8.723 1.00 45.16 115 THR A O 1
ATOM 895 N N . GLU A 1 116 ? -22.615 30.736 -8.194 1.00 37.16 116 GLU A N 1
ATOM 896 C CA . GLU A 1 116 ? -21.636 30.856 -9.286 1.00 37.16 116 GLU A CA 1
ATOM 897 C C . GLU A 1 116 ? -21.246 29.442 -9.759 1.00 37.16 116 GLU A C 1
ATOM 899 O O . GLU A 1 116 ? -21.238 28.510 -8.939 1.00 37.16 116 GLU A O 1
ATOM 904 N N . PRO A 1 117 ? -20.944 29.232 -11.057 1.00 41.34 117 PRO A N 1
ATOM 905 C CA . PRO A 1 117 ? -20.621 27.919 -11.602 1.00 41.34 117 PRO A CA 1
ATOM 906 C C . PRO A 1 117 ? -19.284 27.464 -11.013 1.00 41.34 117 PRO A C 1
ATOM 908 O O . PRO A 1 117 ? -18.203 27.827 -11.470 1.00 41.34 117 PRO A O 1
ATOM 911 N N . THR A 1 118 ? -19.360 26.696 -9.931 1.00 38.50 118 THR A N 1
ATOM 912 C CA . THR A 1 118 ? -18.189 26.255 -9.184 1.00 38.50 118 THR A CA 1
ATOM 913 C C . THR A 1 118 ? -17.533 25.127 -9.967 1.00 38.50 118 THR A C 1
ATOM 915 O O . THR A 1 118 ? -18.011 23.992 -9.951 1.00 38.50 118 THR A O 1
ATOM 918 N N . THR A 1 119 ? -16.425 25.431 -10.649 1.00 40.81 119 THR A N 1
ATOM 919 C CA . THR A 1 119 ? -15.382 24.447 -10.959 1.00 40.81 119 THR A CA 1
ATOM 920 C C . THR A 1 119 ? -15.188 23.616 -9.700 1.00 40.81 119 THR A C 1
ATOM 922 O O . THR A 1 119 ? -14.782 24.159 -8.674 1.00 40.81 119 THR A O 1
ATOM 925 N N . ALA A 1 120 ? -15.573 22.339 -9.731 1.00 43.84 120 ALA A N 1
ATOM 926 C CA . ALA A 1 120 ? -15.483 21.464 -8.575 1.00 43.84 120 ALA A CA 1
ATOM 927 C C . ALA A 1 120 ? -14.001 21.264 -8.230 1.00 43.84 120 ALA A C 1
ATOM 929 O O . ALA A 1 120 ? -13.357 20.327 -8.698 1.00 43.84 120 ALA A O 1
ATOM 930 N N . THR A 1 121 ? -13.442 22.173 -7.434 1.00 42.16 121 THR A N 1
ATOM 931 C CA . THR A 1 121 ? -12.162 21.989 -6.766 1.00 42.16 121 THR A CA 1
ATOM 932 C C . THR A 1 121 ? -12.367 20.811 -5.834 1.00 42.16 121 THR A C 1
ATOM 934 O O . THR A 1 121 ? -12.958 20.952 -4.763 1.00 42.16 121 THR A O 1
ATOM 937 N N . ALA A 1 122 ? -11.957 19.622 -6.278 1.00 51.78 122 ALA A N 1
ATOM 938 C CA . ALA A 1 122 ? -11.924 18.449 -5.431 1.00 51.78 122 ALA A CA 1
ATOM 939 C C . ALA A 1 122 ? -11.040 18.798 -4.234 1.00 51.78 122 ALA A C 1
ATOM 941 O O . ALA A 1 122 ? -9.819 18.900 -4.349 1.00 51.78 122 ALA A O 1
ATOM 942 N N . LEU A 1 123 ? -11.665 19.048 -3.087 1.00 57.41 123 LEU A N 1
ATOM 943 C CA . LEU A 1 123 ? -10.928 19.161 -1.847 1.00 57.41 123 LEU A CA 1
ATOM 944 C C . LEU A 1 123 ? -10.239 17.801 -1.640 1.00 57.41 123 LEU A C 1
ATOM 946 O O . LEU A 1 123 ? -10.795 16.745 -1.936 1.00 57.41 123 LEU A O 1
ATOM 950 N N . SER A 1 124 ? -9.006 17.795 -1.166 1.00 66.00 124 SER A N 1
ATOM 951 C CA . SER A 1 124 ? -8.305 16.556 -0.845 1.00 66.00 124 SER A CA 1
ATOM 952 C C . SER A 1 124 ? -7.879 16.615 0.607 1.00 66.00 124 SER A C 1
ATOM 954 O O . SER A 1 124 ? -7.224 17.575 1.013 1.00 66.00 124 SER A O 1
ATOM 956 N N . SER A 1 125 ? -8.255 15.612 1.398 1.00 85.00 125 SER A N 1
ATOM 957 C CA . SER A 1 125 ? -7.752 15.497 2.769 1.00 85.00 125 SER A CA 1
ATOM 958 C C . SER A 1 125 ? -6.512 14.610 2.780 1.00 85.00 125 SER A C 1
ATOM 960 O O . SER A 1 125 ? -6.381 13.712 1.949 1.00 85.00 125 SER A O 1
ATOM 962 N N . THR A 1 126 ? -5.583 14.869 3.699 1.00 90.44 126 THR A N 1
ATOM 963 C CA . THR A 1 126 ? -4.398 14.020 3.878 1.00 90.44 126 THR A CA 1
ATOM 964 C C . THR A 1 126 ? -4.507 13.216 5.164 1.00 90.44 126 THR A C 1
ATOM 966 O O . THR A 1 126 ? -5.083 13.675 6.151 1.00 90.44 126 THR A O 1
ATOM 969 N N . LEU A 1 127 ? -3.962 12.003 5.149 1.00 93.62 127 LEU A N 1
ATOM 970 C CA . LEU A 1 127 ? -3.954 11.085 6.284 1.00 93.62 127 LEU A CA 1
ATOM 971 C C . LEU A 1 127 ? -2.569 10.453 6.423 1.00 93.62 127 LEU A C 1
ATOM 973 O O . LEU A 1 127 ? -2.045 9.913 5.454 1.00 93.62 127 LEU A O 1
ATOM 977 N N . THR A 1 128 ? -1.986 10.482 7.621 1.00 95.81 128 THR A N 1
ATOM 978 C CA . THR A 1 128 ? -0.769 9.711 7.914 1.00 95.81 128 THR A CA 1
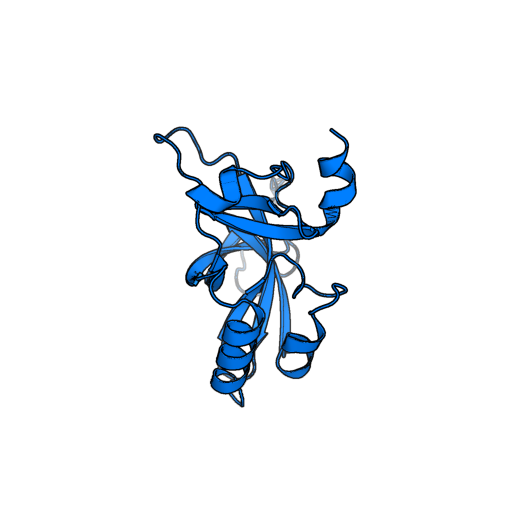ATOM 979 C C . THR A 1 128 ? -1.150 8.279 8.273 1.00 95.81 128 THR A C 1
ATOM 981 O O . THR A 1 128 ? -1.989 8.055 9.145 1.00 95.81 128 THR A O 1
ATOM 984 N N . THR A 1 129 ? -0.540 7.306 7.607 1.00 96.56 129 THR A N 1
ATOM 985 C CA . THR A 1 129 ? -0.883 5.888 7.740 1.00 96.56 129 THR A CA 1
ATOM 986 C C . THR A 1 129 ? 0.330 5.004 7.474 1.00 96.56 129 THR A C 1
ATOM 988 O O . THR A 1 129 ? 1.307 5.452 6.871 1.00 96.56 129 THR A O 1
ATOM 991 N N . TRP A 1 130 ? 0.284 3.761 7.953 1.00 97.81 130 TRP A N 1
ATOM 992 C CA . TRP A 1 130 ? 1.286 2.759 7.611 1.00 97.81 130 TRP A CA 1
ATOM 993 C C . TRP A 1 130 ? 1.154 2.330 6.153 1.00 97.81 130 TRP A C 1
ATOM 995 O O . TRP A 1 130 ? 0.046 2.163 5.653 1.00 97.81 130 TRP A O 1
ATOM 1005 N N . VAL A 1 131 ? 2.288 2.112 5.502 1.00 97.94 131 VAL A N 1
ATOM 1006 C CA . VAL A 1 131 ? 2.407 1.539 4.161 1.00 97.94 131 VAL A CA 1
ATOM 1007 C C . VAL A 1 131 ? 3.658 0.664 4.113 1.00 97.94 131 VAL A C 1
ATOM 1009 O O . VAL A 1 131 ? 4.649 0.986 4.763 1.00 97.94 131 VAL A O 1
ATOM 1012 N N . TYR A 1 132 ? 3.618 -0.429 3.359 1.00 98.31 132 TYR A N 1
ATOM 1013 C CA . TYR A 1 132 ? 4.790 -1.255 3.068 1.00 98.31 132 TYR A CA 1
ATOM 1014 C C . TYR A 1 132 ? 5.431 -0.772 1.774 1.00 98.31 132 TYR A C 1
ATOM 1016 O O . TYR A 1 132 ? 4.752 -0.749 0.758 1.00 98.31 132 TYR A O 1
ATOM 1024 N N . LEU A 1 133 ? 6.691 -0.347 1.786 1.00 97.38 133 LEU A N 1
ATOM 1025 C CA . LEU A 1 133 ? 7.409 0.093 0.584 1.00 97.38 133 LEU A CA 1
ATOM 1026 C C . LEU A 1 133 ? 8.638 -0.773 0.364 1.00 97.38 133 LEU A C 1
ATOM 1028 O O . LEU A 1 133 ? 9.305 -1.142 1.326 1.00 97.38 133 LEU A O 1
ATOM 1032 N N . SER A 1 134 ? 8.942 -1.060 -0.893 1.00 96.75 134 SER A N 1
ATOM 1033 C CA . SER A 1 134 ? 10.198 -1.694 -1.267 1.00 96.75 134 SER A CA 1
ATOM 1034 C C . SER A 1 134 ? 11.314 -0.653 -1.384 1.00 96.75 134 SER A C 1
ATOM 1036 O O . SER A 1 134 ? 11.061 0.551 -1.507 1.00 96.75 134 SER A O 1
ATOM 1038 N N . GLU A 1 135 ? 12.560 -1.113 -1.340 1.00 94.62 135 GLU A N 1
ATOM 1039 C CA . GLU A 1 135 ? 13.722 -0.250 -1.525 1.00 94.62 135 GLU A CA 1
ATOM 1040 C C . GLU A 1 135 ? 13.752 0.318 -2.954 1.00 94.62 135 GLU A C 1
ATOM 1042 O O . GLU A 1 135 ? 13.589 -0.413 -3.933 1.00 94.62 135 GLU A O 1
ATOM 1047 N N . THR A 1 136 ? 14.005 1.623 -3.099 1.00 92.38 136 THR A N 1
ATOM 1048 C CA . THR A 1 136 ? 13.984 2.286 -4.412 1.00 92.38 136 THR A CA 1
ATOM 1049 C C . THR A 1 136 ? 14.982 1.700 -5.406 1.00 92.38 136 THR A C 1
ATOM 1051 O O . THR A 1 136 ? 14.631 1.488 -6.568 1.00 92.38 136 THR A O 1
ATOM 1054 N N . ASN A 1 137 ? 16.206 1.396 -4.968 1.00 91.94 137 ASN A N 1
ATOM 1055 C CA . ASN A 1 137 ? 17.237 0.829 -5.842 1.00 91.94 137 ASN A CA 1
ATOM 1056 C C . ASN A 1 137 ? 16.873 -0.561 -6.365 1.00 91.94 137 ASN A C 1
ATOM 1058 O O . ASN A 1 137 ? 17.261 -0.906 -7.477 1.00 91.94 137 ASN A O 1
ATOM 1062 N N . TYR A 1 138 ? 16.139 -1.348 -5.580 1.00 93.12 138 TYR A N 1
ATOM 1063 C CA . TYR A 1 138 ? 15.639 -2.648 -6.007 1.00 93.12 138 TYR A CA 1
ATOM 1064 C C . TYR A 1 138 ? 14.446 -2.488 -6.956 1.00 93.12 138 TYR A C 1
ATOM 1066 O O . TYR A 1 138 ? 14.487 -2.956 -8.091 1.00 93.12 138 TYR A O 1
ATOM 1074 N N . ALA A 1 139 ? 13.415 -1.744 -6.543 1.00 93.44 139 ALA A N 1
ATOM 1075 C CA . ALA A 1 139 ? 12.183 -1.593 -7.317 1.00 93.44 139 ALA A CA 1
ATOM 1076 C C . ALA A 1 139 ? 12.415 -0.988 -8.715 1.00 93.44 139 ALA A C 1
ATOM 1078 O O . ALA A 1 139 ? 11.834 -1.453 -9.694 1.00 93.44 139 ALA A O 1
ATOM 1079 N N . SER A 1 140 ? 13.301 0.009 -8.818 1.00 92.38 140 SER A N 1
ATOM 1080 C CA . SER A 1 140 ? 13.621 0.710 -10.074 1.00 92.38 140 SER A CA 1
ATOM 1081 C C . SER A 1 140 ? 14.301 -0.153 -11.142 1.00 92.38 140 SER A C 1
ATOM 1083 O O . SER A 1 140 ? 14.356 0.253 -12.301 1.00 92.38 140 SER A O 1
ATOM 1085 N N . GLN A 1 141 ? 14.770 -1.354 -10.795 1.00 93.50 141 GLN A N 1
ATOM 1086 C CA . GLN A 1 141 ? 15.313 -2.322 -11.756 1.00 93.50 141 GLN A CA 1
ATOM 1087 C C . GLN A 1 141 ? 14.214 -3.106 -12.488 1.00 93.50 141 GLN A C 1
ATOM 1089 O O . GLN A 1 141 ? 14.504 -3.934 -13.354 1.00 93.50 141 GLN A O 1
ATOM 1094 N N . HIS A 1 142 ? 12.951 -2.885 -12.126 1.00 93.44 142 HIS A N 1
ATOM 1095 C CA . HIS A 1 142 ? 11.812 -3.642 -12.619 1.00 93.44 142 HIS A CA 1
ATOM 1096 C C . HIS A 1 142 ? 10.880 -2.802 -13.494 1.00 93.44 142 HIS A C 1
ATOM 1098 O O . HIS A 1 142 ? 11.083 -1.610 -13.718 1.00 93.44 142 HIS A O 1
ATOM 1104 N N . THR A 1 143 ? 9.843 -3.445 -14.036 1.00 93.94 143 THR A N 1
ATOM 1105 C CA . THR A 1 143 ? 8.940 -2.799 -14.997 1.00 93.94 143 THR A CA 1
ATOM 1106 C C . THR A 1 143 ? 8.098 -1.739 -14.295 1.00 93.94 143 THR A C 1
ATOM 1108 O O . THR A 1 143 ? 7.297 -2.071 -13.423 1.00 93.94 143 THR A O 1
ATOM 1111 N N . LEU A 1 144 ? 8.253 -0.471 -14.681 1.00 92.88 144 LEU A N 1
ATOM 1112 C CA . LEU A 1 144 ? 7.450 0.634 -14.159 1.00 92.88 144 LEU A CA 1
ATOM 1113 C C . LEU A 1 144 ? 5.995 0.517 -14.638 1.00 92.88 144 LEU A C 1
ATOM 1115 O O . LEU A 1 144 ? 5.720 0.490 -15.835 1.00 92.88 144 LEU A O 1
ATOM 1119 N N . LEU A 1 145 ? 5.050 0.533 -13.701 1.00 92.44 145 LEU A N 1
ATOM 1120 C CA . LEU A 1 145 ? 3.623 0.665 -13.982 1.00 92.44 145 LEU A CA 1
ATOM 1121 C C . LEU A 1 145 ? 3.268 2.153 -14.023 1.00 92.44 145 LEU A C 1
ATOM 1123 O O . LEU A 1 145 ? 2.966 2.764 -12.996 1.00 92.44 145 LEU A O 1
ATOM 1127 N N . ALA A 1 146 ? 3.329 2.745 -15.218 1.00 89.50 146 ALA A N 1
ATOM 1128 C CA . ALA A 1 146 ? 3.185 4.189 -15.423 1.00 89.50 146 ALA A CA 1
ATOM 1129 C C . ALA A 1 146 ? 1.865 4.773 -14.883 1.00 89.50 146 ALA A C 1
ATOM 1131 O O . ALA A 1 146 ? 1.814 5.951 -14.535 1.00 89.50 146 ALA A O 1
ATOM 1132 N N . SER A 1 147 ? 0.798 3.973 -14.784 1.00 90.81 147 SER A N 1
ATOM 1133 C CA . SER A 1 147 ? -0.470 4.425 -14.201 1.00 90.81 147 SER A CA 1
ATOM 1134 C C . SER A 1 147 ? -0.443 4.586 -12.677 1.00 90.81 147 SER A C 1
ATOM 1136 O O . SER A 1 147 ? -1.357 5.200 -12.120 1.00 90.81 147 SER A O 1
ATOM 1138 N N . GLY A 1 148 ? 0.545 3.991 -11.999 1.00 93.25 148 GLY A N 1
ATOM 1139 C CA . GLY A 1 148 ? 0.600 3.901 -10.541 1.00 93.25 148 GLY A CA 1
ATOM 1140 C C . GLY A 1 148 ? -0.523 3.058 -9.924 1.00 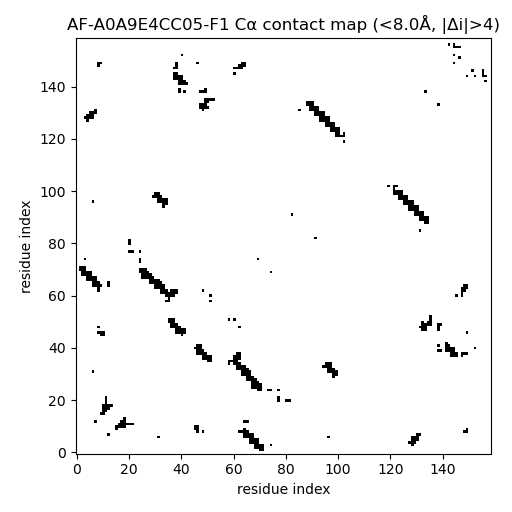93.25 148 GLY A C 1
ATOM 1141 O O . GLY A 1 148 ? -0.708 3.100 -8.713 1.00 93.25 148 GLY A O 1
ATOM 1142 N N . ASP A 1 149 ? -1.298 2.316 -10.720 1.00 95.00 149 ASP A N 1
ATOM 1143 C CA . ASP A 1 149 ? -2.466 1.556 -10.267 1.00 95.00 149 ASP A CA 1
ATOM 1144 C C . ASP A 1 149 ? -2.278 0.065 -10.565 1.00 95.00 149 ASP A C 1
ATOM 1146 O O . ASP A 1 149 ? -2.335 -0.379 -11.715 1.00 95.00 149 ASP A O 1
ATOM 1150 N N . TRP A 1 150 ? -2.110 -0.739 -9.513 1.00 96.12 150 TRP A N 1
ATOM 1151 C CA . TRP A 1 150 ? -1.929 -2.188 -9.634 1.00 96.12 150 TRP A CA 1
ATOM 1152 C C . TRP A 1 150 ? -3.073 -2.876 -10.387 1.00 96.12 150 TRP A C 1
ATOM 1154 O O . TRP A 1 150 ? -2.859 -3.888 -11.058 1.00 96.12 150 TRP A O 1
ATOM 1164 N N . ARG A 1 151 ? -4.297 -2.338 -10.342 1.00 94.75 151 ARG A N 1
ATOM 1165 C CA . ARG A 1 151 ? -5.433 -2.910 -11.084 1.00 94.75 151 ARG A CA 1
ATOM 1166 C C . ARG A 1 151 ? -5.299 -2.728 -12.597 1.00 94.75 151 ARG A C 1
ATOM 1168 O O . ARG A 1 151 ? -5.931 -3.464 -13.348 1.00 94.75 151 ARG A O 1
ATOM 1175 N N . LYS A 1 152 ? -4.455 -1.798 -13.051 1.00 92.75 152 LYS A N 1
ATOM 1176 C CA . LYS A 1 152 ? -4.164 -1.535 -14.469 1.00 92.75 152 LYS A CA 1
ATOM 1177 C C . LYS A 1 152 ? -2.887 -2.215 -14.964 1.00 92.75 152 LYS A C 1
ATOM 1179 O O . LYS A 1 152 ? -2.549 -2.073 -16.135 1.00 92.75 152 LYS A O 1
ATOM 1184 N N . ARG A 1 153 ? -2.225 -3.028 -14.129 1.00 91.94 153 ARG A N 1
ATOM 1185 C CA . ARG A 1 153 ? -0.971 -3.735 -14.461 1.00 91.94 153 ARG A CA 1
ATOM 1186 C C . ARG A 1 153 ? -0.997 -4.477 -15.799 1.00 91.94 153 ARG A C 1
ATOM 1188 O O . ARG A 1 153 ? -0.013 -4.459 -16.521 1.00 91.94 153 ARG A O 1
ATOM 1195 N N . ALA A 1 154 ? -2.125 -5.100 -16.150 1.00 85.81 154 ALA A N 1
ATOM 1196 C CA . ALA A 1 154 ? -2.254 -5.837 -17.404 1.00 85.81 154 ALA A CA 1
ATOM 1197 C C . ALA A 1 154 ? -2.210 -4.913 -18.630 1.00 85.81 154 ALA A C 1
ATOM 1199 O O . ALA A 1 154 ? -1.699 -5.310 -19.666 1.00 85.81 154 ALA A O 1
ATOM 1200 N N . HIS A 1 155 ? -2.718 -3.685 -18.519 1.00 79.69 155 HIS A N 1
ATOM 1201 C CA . HIS A 1 155 ? -2.635 -2.692 -19.588 1.00 79.69 155 HIS A CA 1
ATOM 1202 C C . HIS A 1 155 ? -1.231 -2.073 -19.671 1.00 79.69 155 HIS A C 1
ATOM 1204 O O . HIS A 1 155 ? -0.732 -1.833 -20.766 1.00 79.69 155 HIS A O 1
ATOM 1210 N N . ASP A 1 156 ? -0.587 -1.848 -18.525 1.00 77.12 156 ASP A N 1
ATOM 1211 C CA . ASP A 1 156 ? 0.728 -1.202 -18.461 1.00 77.12 156 ASP A CA 1
ATOM 1212 C C . ASP A 1 156 ? 1.875 -2.137 -18.877 1.00 77.12 156 ASP A C 1
ATOM 1214 O O . ASP A 1 156 ? 2.822 -1.682 -19.502 1.00 77.12 156 ASP A O 1
ATOM 1218 N N . ALA A 1 157 ? 1.775 -3.444 -18.610 1.00 67.81 157 ALA A N 1
ATOM 1219 C CA . ALA A 1 157 ? 2.817 -4.419 -18.953 1.00 67.81 157 ALA A CA 1
ATOM 1220 C C . ALA A 1 157 ? 2.955 -4.719 -20.464 1.00 67.81 157 ALA A C 1
ATOM 1222 O O . ALA A 1 157 ? 3.874 -5.433 -20.853 1.00 67.81 157 ALA A O 1
ATOM 1223 N N . HIS A 1 158 ? 2.045 -4.218 -21.308 1.00 61.94 158 HIS A N 1
ATOM 1224 C CA . HIS A 1 158 ? 2.041 -4.445 -22.764 1.00 61.94 158 HIS A CA 1
ATOM 1225 C C . HIS A 1 158 ? 2.369 -3.182 -23.583 1.00 61.94 158 HIS A C 1
ATOM 1227 O O . HIS A 1 158 ? 2.130 -3.163 -24.792 1.00 61.94 158 HIS A O 1
ATOM 1233 N N . ARG A 1 159 ? 2.863 -2.119 -22.940 1.00 54.34 159 ARG A N 1
ATOM 1234 C CA . ARG A 1 159 ? 3.326 -0.887 -23.595 1.00 54.34 159 ARG A CA 1
ATOM 1235 C C . ARG A 1 159 ? 4.841 -0.793 -23.569 1.00 54.34 159 ARG A C 1
ATOM 1237 O O . ARG A 1 159 ? 5.373 -0.248 -24.558 1.00 54.34 159 ARG A O 1
#

Foldseek 3Di:
DAWAKAWDFWQCAPPHDNVVLPVVFFPDKDKWKFFQWFWFQDPVRTIAIAGNDDDPPDRLDIAITMMTTGDPVCPVVSVVVVCVVCDPQWDKDWGKIKGFDPLPPPDDDDDDDDDDPDPPPGDIDIDTHIYIHGYPVVRVVGQTQSRSHNVCCVVSVVD

Radius of gyration: 17.47 Å; Cα contacts (8 Å, |Δi|>4): 294; chains: 1; bounding box: 43×45×42 Å

Mean predicted aligned error: 8.67 Å